Protein AF-A0A257NVM0-F1 (afdb_monomer_lite)

Structure (mmCIF, N/CA/C/O backbone):
data_AF-A0A257NVM0-F1
#
_entry.id   AF-A0A257NVM0-F1
#
loop_
_atom_site.group_PDB
_atom_site.id
_atom_site.type_symbol
_atom_site.label_atom_id
_atom_site.label_alt_id
_atom_site.label_comp_id
_atom_site.label_asym_id
_atom_site.label_entity_id
_atom_site.label_seq_id
_atom_site.pdbx_PDB_ins_code
_atom_site.Cartn_x
_atom_site.Cartn_y
_atom_site.Cartn_z
_atom_site.occupancy
_atom_site.B_iso_or_equiv
_atom_site.auth_seq_id
_atom_site.auth_comp_id
_atom_site.auth_asym_id
_atom_site.auth_atom_id
_atom_site.pdbx_PDB_model_num
ATOM 1 N N . MET A 1 1 ? -1.209 -16.791 2.766 1.00 47.62 1 MET A N 1
ATOM 2 C CA . MET A 1 1 ? -0.422 -15.546 2.644 1.00 47.62 1 MET A CA 1
ATOM 3 C C . MET A 1 1 ? -1.340 -14.487 2.059 1.00 47.62 1 MET A C 1
ATOM 5 O O . MET A 1 1 ? -1.734 -14.634 0.911 1.00 47.62 1 MET A O 1
ATOM 9 N N . VAL A 1 2 ? -1.753 -13.491 2.844 1.00 53.03 2 VAL A N 1
ATOM 10 C CA . VAL A 1 2 ? -2.595 -12.386 2.346 1.00 53.03 2 VAL A CA 1
ATOM 11 C C . VAL A 1 2 ? -1.745 -11.515 1.417 1.00 53.03 2 VAL A C 1
ATOM 13 O O . VAL A 1 2 ? -0.596 -11.226 1.742 1.00 53.03 2 VAL A O 1
ATOM 16 N N . GLY A 1 3 ? -2.271 -11.170 0.242 1.00 52.62 3 GLY A N 1
ATOM 17 C CA . GLY A 1 3 ? -1.552 -10.426 -0.800 1.00 52.62 3 GLY A CA 1
ATOM 18 C C . GLY A 1 3 ? -0.904 -11.299 -1.879 1.00 52.62 3 GLY A C 1
A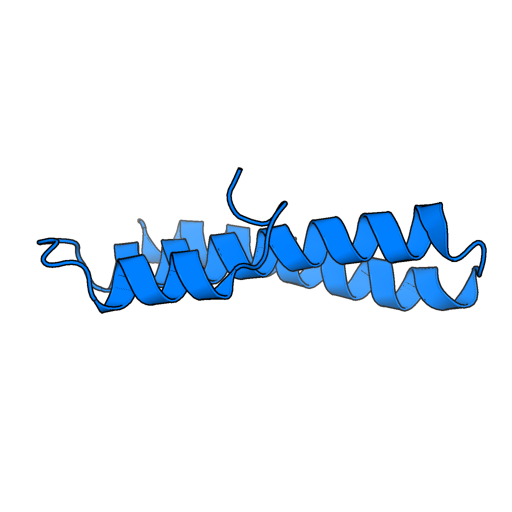TOM 19 O O . GLY A 1 3 ? -0.724 -10.822 -2.989 1.00 52.62 3 GLY A O 1
ATOM 20 N N . PHE A 1 4 ? -0.619 -12.579 -1.604 1.00 56.03 4 PHE A N 1
ATOM 21 C CA . PHE A 1 4 ? -0.160 -13.545 -2.623 1.00 56.03 4 PHE A CA 1
ATOM 22 C C . PHE A 1 4 ? -1.324 -14.124 -3.453 1.00 56.03 4 PHE A C 1
ATOM 24 O O . PHE A 1 4 ? -1.124 -14.684 -4.526 1.00 56.03 4 PHE A O 1
ATOM 31 N N . THR A 1 5 ? -2.539 -13.993 -2.922 1.00 63.19 5 THR A N 1
ATOM 32 C CA . THR A 1 5 ? -3.828 -14.306 -3.545 1.00 63.19 5 THR A CA 1
ATOM 33 C C . THR A 1 5 ? -4.660 -13.025 -3.595 1.00 63.19 5 THR A C 1
ATOM 35 O O . THR A 1 5 ? -4.284 -12.036 -2.961 1.00 63.19 5 THR A O 1
ATOM 38 N N . ASP A 1 6 ? -5.792 -13.049 -4.300 1.00 76.75 6 ASP A N 1
ATOM 39 C CA . ASP A 1 6 ? -6.695 -11.898 -4.388 1.00 76.75 6 ASP A CA 1
ATOM 40 C C . ASP A 1 6 ? -7.007 -11.320 -2.996 1.00 76.75 6 ASP A C 1
ATOM 42 O O . ASP A 1 6 ? -7.239 -12.077 -2.045 1.00 76.75 6 ASP A O 1
ATOM 46 N N . ILE A 1 7 ? -6.926 -9.994 -2.852 1.00 89.62 7 ILE A N 1
ATOM 47 C CA . ILE A 1 7 ? -7.057 -9.334 -1.540 1.00 89.62 7 ILE A CA 1
ATOM 48 C C . ILE A 1 7 ? -8.517 -9.175 -1.117 1.00 89.62 7 ILE A C 1
ATOM 50 O O . ILE A 1 7 ? -8.794 -9.037 0.075 1.00 89.62 7 ILE A O 1
ATOM 54 N N . ASP A 1 8 ? -9.442 -9.234 -2.072 1.00 89.19 8 ASP A N 1
ATOM 55 C CA . ASP A 1 8 ? -10.857 -8.945 -1.855 1.00 89.19 8 ASP A CA 1
ATOM 56 C C . ASP A 1 8 ? -11.497 -9.886 -0.822 1.00 89.19 8 ASP A C 1
ATOM 58 O O . ASP A 1 8 ? -12.109 -9.380 0.120 1.00 89.19 8 ASP A O 1
ATOM 62 N N . PRO A 1 9 ? -11.300 -11.223 -0.868 1.00 89.81 9 PRO A N 1
ATOM 63 C CA . PRO A 1 9 ? -11.839 -12.111 0.161 1.00 89.81 9 PRO A CA 1
ATOM 64 C C . PRO A 1 9 ? -11.306 -11.803 1.566 1.00 89.81 9 PRO A C 1
ATOM 66 O O . PRO A 1 9 ? -12.030 -11.970 2.544 1.00 89.81 9 PRO A O 1
ATOM 69 N N . PHE A 1 10 ? -10.060 -11.327 1.687 1.00 89.12 10 PHE A N 1
ATOM 70 C CA . PHE A 1 10 ? -9.498 -10.930 2.978 1.00 89.12 10 PHE A CA 1
ATOM 71 C C . PHE A 1 10 ? -10.167 -9.660 3.506 1.00 89.12 10 PHE A C 1
ATOM 73 O O . PHE A 1 10 ? -10.653 -9.658 4.636 1.00 89.12 10 PHE A O 1
ATOM 80 N N . VAL A 1 11 ? -10.243 -8.605 2.690 1.00 90.81 11 VAL A N 1
ATOM 81 C CA . VAL A 1 11 ? -10.888 -7.344 3.089 1.00 90.81 11 VAL A CA 1
ATOM 82 C C . VAL A 1 11 ? -12.356 -7.582 3.443 1.00 90.81 11 VAL A C 1
ATOM 84 O O . VAL A 1 11 ? -12.805 -7.141 4.497 1.00 90.81 11 VAL A O 1
ATOM 87 N N . LEU A 1 12 ? -13.082 -8.355 2.632 1.00 91.25 12 LEU A N 1
ATOM 88 C CA . LEU A 1 12 ? -14.469 -8.722 2.923 1.00 91.25 12 LEU A CA 1
ATOM 89 C C . LEU A 1 12 ? -14.597 -9.509 4.232 1.00 91.25 12 LEU A C 1
ATOM 91 O O . LEU A 1 12 ? -15.496 -9.221 5.012 1.00 91.25 12 LEU A O 1
ATOM 95 N N . SER A 1 13 ? -13.679 -10.438 4.527 1.00 90.06 13 SER A N 1
ATOM 96 C CA . SER A 1 13 ? -13.702 -11.185 5.795 1.00 90.06 13 SER A CA 1
ATOM 97 C C . SER A 1 13 ? -13.478 -10.305 7.030 1.00 90.06 13 SER A C 1
ATOM 99 O O . SER A 1 13 ? -13.995 -10.611 8.103 1.00 90.06 13 SER A O 1
ATOM 101 N N . LEU A 1 14 ? -12.727 -9.208 6.887 1.00 90.06 14 LEU A N 1
ATOM 102 C CA . LEU A 1 14 ? -12.530 -8.234 7.958 1.00 90.06 14 LEU A CA 1
ATOM 103 C C . LEU A 1 14 ? -13.769 -7.357 8.169 1.00 90.06 14 LEU A C 1
ATOM 105 O O . LEU A 1 14 ? -14.082 -7.027 9.309 1.00 90.06 14 LEU A O 1
ATOM 109 N N . LEU A 1 15 ? -14.462 -6.995 7.085 1.00 89.19 15 LEU A N 1
ATOM 110 C CA . LEU A 1 15 ? -15.671 -6.165 7.122 1.00 89.19 15 LEU A CA 1
ATOM 111 C C . LEU A 1 15 ? -16.918 -6.942 7.576 1.00 89.19 15 LEU A C 1
ATOM 113 O O . LEU A 1 15 ? -17.766 -6.381 8.262 1.00 89.19 15 LEU A O 1
ATOM 117 N N . ASP A 1 16 ? -17.033 -8.217 7.199 1.00 89.06 16 ASP A N 1
ATOM 118 C CA . ASP A 1 16 ? -18.139 -9.107 7.595 1.00 89.06 16 ASP A CA 1
ATOM 119 C C . ASP A 1 16 ? -17.903 -9.769 8.968 1.00 89.06 16 ASP A C 1
ATOM 121 O O . ASP A 1 16 ? -18.814 -10.278 9.626 1.00 89.06 16 ASP A O 1
ATOM 125 N N . GLY A 1 17 ? -16.653 -9.768 9.431 1.00 81.25 17 GLY A N 1
ATOM 126 C CA . GLY A 1 17 ? -16.265 -10.393 10.683 1.00 81.25 17 GLY A CA 1
ATOM 127 C C . GLY A 1 17 ? -16.866 -9.702 11.908 1.00 81.25 17 GLY A C 1
ATOM 128 O O . GLY A 1 17 ? -16.714 -8.502 12.109 1.00 81.25 17 GLY A O 1
ATOM 129 N N . LYS A 1 18 ? -17.473 -10.480 12.813 1.00 75.62 18 LYS A N 1
ATOM 130 C CA . LYS A 1 18 ? -17.994 -10.000 14.113 1.00 75.62 18 LYS A CA 1
ATOM 131 C C . LYS A 1 18 ? -16.892 -9.775 15.157 1.00 75.62 18 LYS A C 1
ATOM 133 O O . LYS A 1 18 ? -17.029 -10.162 16.320 1.00 75.62 18 LYS A O 1
ATOM 138 N N . PHE A 1 19 ? -15.761 -9.228 14.737 1.00 75.81 19 PHE A N 1
ATOM 139 C CA . PHE A 1 19 ? -14.620 -8.996 15.609 1.00 75.81 19 PHE A CA 1
ATOM 140 C C . PHE A 1 19 ? -14.827 -7.701 16.408 1.00 75.81 19 PHE A C 1
ATOM 142 O O . PHE A 1 19 ? -15.193 -6.674 15.849 1.00 75.81 19 PHE A O 1
ATOM 149 N N . HIS A 1 20 ? -14.541 -7.724 17.712 1.00 74.94 20 HIS A N 1
ATOM 150 C CA . HIS A 1 20 ? -14.395 -6.502 18.512 1.00 74.94 20 HIS A CA 1
ATOM 151 C C . HIS A 1 20 ? -12.963 -5.971 18.350 1.00 74.94 20 HIS A C 1
ATOM 153 O O . HIS A 1 20 ? -12.140 -6.092 19.256 1.00 74.94 20 HIS A O 1
ATOM 159 N N . VAL A 1 21 ? -12.634 -5.459 17.166 1.00 83.94 21 VAL A N 1
ATOM 160 C CA . VAL A 1 21 ? -11.370 -4.752 16.896 1.00 83.94 21 VAL A CA 1
ATOM 161 C C . VAL A 1 21 ? -11.639 -3.264 16.755 1.00 83.94 21 VAL A C 1
ATOM 163 O O . VAL A 1 21 ? -12.719 -2.858 16.337 1.00 83.94 21 VAL A O 1
ATOM 166 N N . SER A 1 22 ? -10.655 -2.446 17.126 1.00 90.31 22 SER A N 1
ATOM 167 C CA . SER A 1 22 ? -10.745 -1.006 16.910 1.00 90.31 22 SER A CA 1
ATOM 168 C C . SER A 1 22 ? -10.759 -0.686 15.415 1.00 90.31 22 SER A C 1
ATOM 170 O O . SER A 1 22 ? -10.142 -1.385 14.607 1.00 90.31 22 SER A O 1
ATOM 172 N N . GLU A 1 23 ? -11.419 0.412 15.052 1.00 89.94 23 GLU A N 1
ATOM 173 C CA . GLU A 1 23 ? -11.447 0.904 13.670 1.00 89.94 23 GLU A CA 1
ATOM 174 C C . GLU A 1 23 ? -10.029 1.135 13.123 1.00 89.94 23 GLU A C 1
ATOM 176 O O . GLU A 1 23 ? -9.738 0.741 11.998 1.00 89.94 23 GLU A O 1
ATOM 181 N N . GLY A 1 24 ? -9.106 1.651 13.945 1.00 92.44 24 GLY A N 1
ATOM 182 C CA . GLY A 1 24 ? -7.704 1.832 13.552 1.00 92.44 24 GLY A CA 1
ATOM 183 C C . GLY A 1 24 ? -6.971 0.519 13.250 1.00 92.44 24 GLY A C 1
ATOM 184 O O . GLY A 1 24 ? -6.158 0.462 12.328 1.00 92.44 24 GLY A O 1
ATOM 185 N N . ALA A 1 25 ? -7.284 -0.568 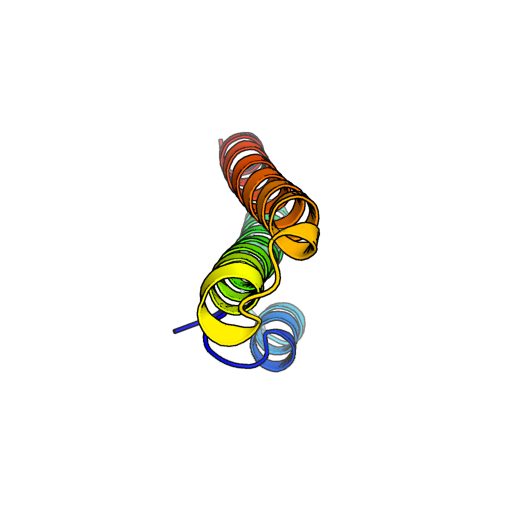13.968 1.00 91.88 25 ALA A N 1
ATOM 186 C CA . ALA A 1 25 ? -6.719 -1.886 13.674 1.00 91.88 25 ALA A CA 1
ATOM 187 C C . ALA A 1 25 ? -7.268 -2.467 12.363 1.00 91.88 25 ALA A C 1
ATOM 189 O O . ALA A 1 25 ? -6.515 -3.068 11.591 1.00 91.88 25 ALA A O 1
ATOM 190 N N . LEU A 1 26 ? -8.558 -2.251 12.094 1.00 93.12 26 LEU A N 1
ATOM 191 C CA . LEU A 1 26 ? -9.198 -2.638 10.839 1.00 93.12 26 LEU A CA 1
ATOM 192 C C . LEU A 1 26 ? -8.602 -1.870 9.649 1.00 93.12 26 LEU A C 1
ATOM 194 O O . LEU A 1 26 ? -8.194 -2.481 8.659 1.00 93.12 26 LEU A O 1
ATOM 198 N N . GLU A 1 27 ? -8.489 -0.547 9.767 1.00 94.00 27 GLU A N 1
ATOM 199 C CA . GLU A 1 27 ? -7.896 0.319 8.747 1.00 94.00 27 GLU A CA 1
ATOM 200 C C . GLU A 1 27 ? -6.448 -0.088 8.443 1.00 94.00 27 GLU A C 1
ATOM 202 O O . GLU A 1 27 ? -6.086 -0.301 7.280 1.00 94.00 27 GLU A O 1
ATOM 207 N N . ALA A 1 28 ? -5.632 -0.278 9.486 1.00 94.75 28 ALA A N 1
ATOM 208 C CA . ALA A 1 28 ? -4.244 -0.694 9.337 1.00 94.75 28 ALA A CA 1
ATOM 209 C C . ALA A 1 28 ? -4.124 -2.046 8.618 1.00 94.75 28 ALA A C 1
ATOM 211 O O . ALA A 1 28 ? -3.264 -2.201 7.749 1.00 94.75 28 ALA A O 1
ATOM 212 N N . ALA A 1 29 ? -4.996 -3.012 8.926 1.00 92.81 29 ALA A N 1
ATOM 213 C CA . ALA A 1 29 ? -4.997 -4.318 8.271 1.00 92.81 29 ALA A CA 1
ATOM 214 C C . ALA A 1 29 ? -5.332 -4.222 6.771 1.00 92.81 29 ALA A C 1
ATOM 216 O O . ALA A 1 29 ? -4.642 -4.833 5.948 1.00 92.81 29 ALA A O 1
ATOM 217 N N . ILE A 1 30 ? -6.342 -3.427 6.402 1.00 93.25 30 ILE A N 1
ATOM 218 C CA . ILE A 1 30 ? -6.753 -3.225 5.001 1.00 93.25 30 ILE A CA 1
ATOM 219 C C . ILE A 1 30 ? -5.648 -2.513 4.207 1.00 93.25 30 ILE A C 1
ATOM 221 O O . ILE A 1 30 ? -5.288 -2.948 3.104 1.00 93.25 30 ILE A O 1
ATOM 225 N N . ILE A 1 31 ? -5.072 -1.448 4.771 1.00 94.88 31 ILE A N 1
ATOM 226 C CA . ILE A 1 31 ? -3.992 -0.681 4.136 1.00 94.88 31 ILE A CA 1
ATOM 227 C C . ILE A 1 31 ? -2.735 -1.544 3.974 1.00 94.88 31 ILE A C 1
ATOM 229 O O . ILE A 1 31 ? -2.130 -1.547 2.900 1.00 94.88 31 ILE A O 1
ATOM 233 N N . MET A 1 32 ? -2.373 -2.336 4.985 1.00 94.00 32 MET A N 1
ATOM 234 C CA . MET A 1 32 ? -1.226 -3.248 4.917 1.00 94.00 32 MET A CA 1
ATOM 235 C C . MET A 1 32 ? -1.411 -4.355 3.877 1.00 94.00 32 MET A C 1
ATOM 237 O O . MET A 1 32 ? -0.477 -4.650 3.123 1.00 94.00 32 MET A O 1
ATOM 241 N N . ALA A 1 33 ? -2.602 -4.954 3.794 1.00 93.25 33 ALA A N 1
ATOM 242 C CA . ALA A 1 33 ? -2.905 -5.958 2.776 1.00 93.25 33 ALA A CA 1
ATOM 243 C C . ALA A 1 33 ? -2.829 -5.370 1.357 1.00 93.25 33 ALA A C 1
ATOM 245 O O . ALA A 1 33 ? -2.193 -5.954 0.474 1.00 93.25 33 ALA A O 1
ATOM 246 N N . SER A 1 34 ? -3.398 -4.179 1.156 1.00 93.56 34 SER A N 1
ATOM 247 C CA . SER A 1 34 ? -3.365 -3.469 -0.129 1.00 93.56 34 SER A CA 1
ATOM 248 C C . SER A 1 34 ? -1.940 -3.085 -0.540 1.00 93.56 34 SER A C 1
ATOM 250 O O . SER A 1 34 ? -1.528 -3.332 -1.676 1.00 93.56 34 SER A O 1
ATOM 252 N N . GLY A 1 35 ? -1.150 -2.542 0.392 1.00 94.81 35 GLY A N 1
ATOM 253 C CA . GLY A 1 35 ? 0.251 -2.202 0.153 1.00 94.81 35 GLY A CA 1
ATOM 254 C C . GLY A 1 35 ? 1.093 -3.430 -0.199 1.00 94.81 35 GLY A C 1
ATOM 255 O O . GLY A 1 35 ? 1.879 -3.393 -1.145 1.00 94.81 35 GLY A O 1
ATOM 256 N N . SER A 1 36 ? 0.903 -4.546 0.510 1.00 93.00 36 SER A N 1
ATOM 257 C CA . SER A 1 36 ? 1.634 -5.796 0.245 1.00 93.00 36 SER A CA 1
ATOM 258 C C . SER A 1 36 ? 1.328 -6.356 -1.152 1.00 93.00 36 SER A C 1
ATOM 260 O O . SER A 1 36 ? 2.228 -6.836 -1.843 1.00 93.00 36 SER A O 1
ATOM 262 N N . ASN A 1 37 ? 0.081 -6.222 -1.619 1.00 93.38 37 ASN A N 1
ATOM 263 C CA . ASN A 1 37 ? -0.305 -6.564 -2.992 1.00 93.38 37 ASN A CA 1
ATOM 264 C C . ASN A 1 37 ? 0.380 -5.656 -4.035 1.00 93.38 37 ASN A C 1
ATOM 266 O O . ASN A 1 37 ? 0.815 -6.118 -5.091 1.00 93.38 37 ASN A O 1
ATOM 270 N N . ASN A 1 38 ? 0.536 -4.359 -3.746 1.00 94.75 38 ASN A N 1
ATOM 271 C CA . ASN A 1 38 ? 1.297 -3.458 -4.617 1.00 94.75 38 ASN A CA 1
ATOM 272 C C . ASN A 1 38 ? 2.769 -3.868 -4.717 1.00 94.75 38 ASN A C 1
ATOM 274 O O . ASN A 1 38 ? 3.307 -3.896 -5.825 1.00 94.75 38 ASN A O 1
ATOM 278 N N . LEU A 1 39 ? 3.398 -4.264 -3.609 1.00 95.06 39 LEU A N 1
ATOM 279 C CA . LEU A 1 39 ? 4.777 -4.755 -3.627 1.00 95.06 39 LEU A CA 1
ATOM 280 C C . LEU A 1 39 ? 4.936 -6.003 -4.513 1.00 95.06 39 LEU A C 1
ATOM 282 O O . LEU A 1 39 ? 5.885 -6.091 -5.293 1.00 95.06 39 LEU A O 1
ATOM 286 N N . LEU A 1 40 ? 3.988 -6.940 -4.458 1.00 92.94 40 LEU A N 1
ATOM 287 C CA . LEU A 1 40 ? 4.001 -8.119 -5.331 1.00 92.94 40 LEU A CA 1
ATOM 288 C C . LEU A 1 40 ? 3.805 -7.747 -6.804 1.00 92.94 40 LEU A C 1
ATOM 290 O O . LEU A 1 40 ? 4.564 -8.213 -7.656 1.00 92.94 40 LEU A O 1
ATOM 294 N N . LYS A 1 41 ? 2.875 -6.831 -7.110 1.00 92.62 41 LYS A N 1
ATOM 295 C CA . LYS A 1 41 ? 2.718 -6.271 -8.464 1.00 92.62 41 LYS A CA 1
ATOM 296 C C . LYS A 1 41 ? 3.998 -5.597 -8.964 1.00 92.62 41 LYS A C 1
ATOM 298 O O . LYS A 1 41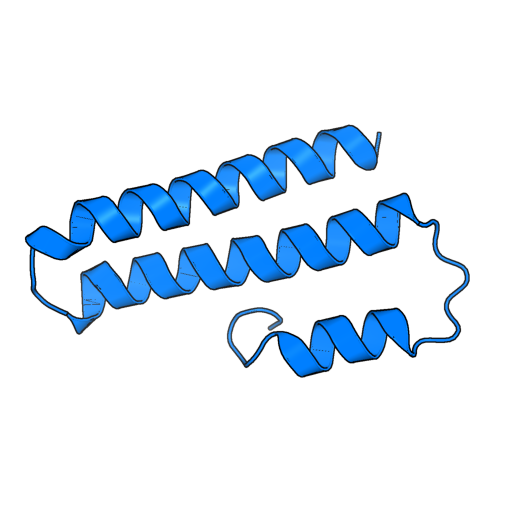 ? 4.318 -5.743 -10.140 1.00 92.62 41 LYS A O 1
ATOM 303 N N . ALA A 1 42 ? 4.757 -4.922 -8.100 1.00 94.94 42 ALA A N 1
ATOM 304 C CA . ALA A 1 42 ? 6.062 -4.364 -8.460 1.00 94.94 42 ALA A CA 1
ATOM 305 C C . ALA A 1 42 ? 7.057 -5.471 -8.844 1.00 94.94 42 ALA A C 1
ATOM 307 O O . ALA A 1 42 ? 7.716 -5.380 -9.882 1.00 94.94 42 ALA A O 1
ATOM 308 N N . GLY A 1 43 ? 7.114 -6.546 -8.051 1.00 93.56 43 GLY A N 1
ATOM 309 C CA . GLY A 1 43 ? 7.936 -7.722 -8.341 1.00 93.56 43 GLY A CA 1
ATOM 310 C C . GLY A 1 43 ? 7.587 -8.368 -9.682 1.00 93.56 43 GLY A C 1
ATOM 311 O O . GLY A 1 43 ? 8.478 -8.641 -10.485 1.00 93.56 43 GLY A O 1
ATOM 312 N N . TYR A 1 44 ? 6.297 -8.543 -9.976 1.00 91.56 44 TYR A N 1
ATOM 313 C CA . TYR A 1 44 ? 5.842 -9.072 -11.264 1.00 91.56 44 TYR A CA 1
ATOM 314 C C . TYR A 1 44 ? 6.124 -8.113 -12.426 1.00 91.56 44 TYR A C 1
ATOM 316 O O . TYR A 1 44 ? 6.589 -8.551 -13.481 1.00 91.56 44 TYR A O 1
ATOM 324 N N . ALA A 1 45 ? 5.914 -6.809 -12.232 1.00 93.88 45 ALA A N 1
ATOM 325 C CA . ALA A 1 45 ? 6.203 -5.792 -13.238 1.00 93.88 45 ALA A CA 1
ATOM 326 C C . ALA A 1 45 ? 7.684 -5.784 -13.635 1.00 93.88 45 ALA A C 1
ATOM 328 O O . ALA A 1 45 ? 7.985 -5.602 -14.808 1.00 93.88 45 ALA A O 1
ATOM 329 N N . VAL A 1 46 ? 8.607 -6.031 -12.704 1.00 95.25 46 VAL A N 1
ATOM 330 C CA . VAL A 1 46 ? 10.045 -6.123 -13.009 1.00 95.25 46 VAL A CA 1
ATOM 331 C C . VAL A 1 46 ? 10.420 -7.508 -13.547 1.00 95.25 46 VAL A C 1
ATOM 333 O O . VAL A 1 46 ? 11.066 -7.610 -14.587 1.00 95.25 46 VAL A O 1
ATOM 336 N N . GLY A 1 47 ? 10.014 -8.579 -12.862 1.00 93.81 47 GLY A N 1
ATOM 337 C CA . GLY A 1 47 ? 10.491 -9.938 -13.133 1.00 93.81 47 GLY A CA 1
ATOM 338 C C . GLY A 1 47 ? 9.866 -10.614 -14.356 1.00 93.81 47 GLY A C 1
ATOM 339 O O . GLY A 1 47 ? 10.555 -11.346 -15.068 1.00 93.81 47 GLY A O 1
ATOM 340 N N . LEU A 1 48 ? 8.577 -10.377 -14.622 1.00 94.00 48 LEU A N 1
ATOM 341 C CA . LEU A 1 48 ? 7.844 -11.060 -15.698 1.00 94.00 48 LEU A CA 1
ATOM 342 C C . LEU A 1 48 ? 7.769 -10.233 -16.983 1.00 94.00 48 LEU A C 1
ATOM 344 O O . LEU A 1 48 ? 7.784 -10.807 -18.069 1.00 94.00 48 LEU A O 1
ATOM 348 N N . SER A 1 49 ? 7.704 -8.902 -16.887 1.00 92.00 49 SER A N 1
ATOM 349 C CA . SER A 1 49 ? 7.467 -8.062 -18.069 1.00 92.00 49 SER A CA 1
ATOM 350 C C . SER A 1 49 ? 8.667 -7.951 -19.010 1.00 92.00 49 SER A C 1
ATOM 352 O O . SER A 1 49 ? 8.484 -7.710 -20.203 1.00 92.00 49 SER A O 1
ATOM 354 N N . ARG A 1 50 ? 9.891 -8.071 -18.469 1.00 88.75 50 ARG A N 1
ATOM 355 C CA . ARG A 1 50 ? 11.160 -7.814 -19.176 1.00 88.75 50 ARG A CA 1
ATOM 356 C C . ARG A 1 50 ? 11.200 -6.453 -19.894 1.00 88.75 50 ARG A C 1
ATOM 358 O O . ARG A 1 50 ? 11.984 -6.274 -20.823 1.00 88.75 50 ARG A O 1
ATOM 365 N N . ASN A 1 51 ? 10.367 -5.497 -19.472 1.00 93.31 51 ASN A N 1
ATOM 366 C CA . ASN A 1 51 ? 10.264 -4.172 -20.067 1.00 93.31 51 ASN A CA 1
ATOM 367 C C . ASN A 1 51 ? 10.766 -3.107 -19.073 1.00 93.31 51 ASN A C 1
ATOM 369 O O . ASN A 1 51 ? 10.097 -2.853 -18.068 1.00 93.31 51 ASN A O 1
ATOM 373 N N . PRO A 1 52 ? 11.900 -2.436 -19.356 1.00 90.12 52 PRO A N 1
ATOM 374 C CA . PRO A 1 52 ? 12.486 -1.455 -18.443 1.00 90.12 52 PRO A CA 1
ATOM 375 C C . PRO A 1 52 ? 11.607 -0.216 -18.227 1.00 90.12 52 PRO A C 1
ATOM 377 O O . PRO A 1 52 ? 11.742 0.456 -17.207 1.00 90.12 52 PRO A O 1
ATOM 380 N N . VAL A 1 53 ? 10.662 0.073 -19.130 1.00 94.38 53 VAL A N 1
ATOM 381 C CA . VAL A 1 53 ? 9.694 1.173 -18.957 1.00 94.38 53 VAL A CA 1
ATOM 382 C C . VAL A 1 53 ? 8.836 0.966 -17.702 1.00 94.38 53 VAL A C 1
ATOM 384 O O . VAL A 1 53 ? 8.444 1.932 -17.050 1.00 94.38 53 VAL A O 1
ATOM 387 N N . LEU A 1 54 ? 8.594 -0.288 -17.307 1.00 94.94 54 LEU A N 1
ATOM 388 C CA . LEU A 1 54 ? 7.761 -0.618 -16.149 1.00 94.94 54 LEU A CA 1
ATOM 389 C C . LEU A 1 54 ? 8.484 -0.462 -14.805 1.00 94.94 54 LEU A C 1
ATOM 391 O O . LEU A 1 54 ? 7.848 -0.579 -13.758 1.00 94.94 54 LEU A O 1
ATOM 395 N N . TYR A 1 55 ? 9.781 -0.140 -14.798 1.00 94.75 55 TYR A N 1
ATOM 396 C CA . TYR A 1 55 ? 10.527 0.081 -13.556 1.00 94.75 55 TYR A CA 1
ATOM 397 C C . TYR A 1 55 ? 10.023 1.301 -12.790 1.00 94.75 55 TYR A C 1
ATOM 399 O O . TYR A 1 55 ? 9.980 1.274 -11.562 1.00 94.75 55 TYR A O 1
ATOM 407 N N . LEU A 1 56 ? 9.565 2.340 -13.495 1.00 96.00 56 LEU A N 1
ATOM 408 C CA . LEU A 1 56 ? 8.950 3.497 -12.848 1.00 96.00 56 LEU A CA 1
ATOM 409 C C . LEU A 1 56 ? 7.637 3.109 -12.150 1.00 96.00 56 LEU A C 1
ATOM 411 O O . LEU A 1 56 ? 7.408 3.490 -11.004 1.00 96.00 56 LEU A O 1
ATOM 415 N N . SER A 1 57 ? 6.807 2.294 -12.807 1.00 95.75 57 SER A N 1
ATOM 416 C CA . SER A 1 57 ? 5.569 1.766 -12.221 1.00 95.75 57 SER A CA 1
ATOM 417 C C . SER A 1 57 ? 5.853 0.880 -11.007 1.00 95.75 57 SER A C 1
ATOM 419 O O . SER A 1 57 ? 5.188 1.016 -9.982 1.00 95.75 57 SER A O 1
ATOM 421 N N . ALA A 1 58 ? 6.868 0.016 -11.085 1.00 96.75 58 ALA A N 1
ATOM 422 C CA . ALA A 1 58 ? 7.305 -0.803 -9.958 1.00 96.75 58 ALA A CA 1
ATOM 423 C C . ALA A 1 58 ? 7.810 0.054 -8.786 1.00 96.75 58 ALA A C 1
ATOM 425 O O . ALA A 1 58 ? 7.471 -0.223 -7.636 1.00 96.75 58 ALA A O 1
ATOM 426 N N . GLY A 1 59 ? 8.550 1.130 -9.072 1.00 97.69 59 GLY A N 1
ATOM 427 C CA . GLY A 1 59 ? 8.981 2.106 -8.071 1.00 97.69 59 GLY A CA 1
ATOM 428 C C . GLY A 1 59 ? 7.803 2.780 -7.368 1.00 97.69 59 GLY A C 1
ATOM 429 O O . GLY A 1 59 ? 7.797 2.876 -6.143 1.00 97.69 59 GLY A O 1
ATOM 430 N N . TRP A 1 60 ? 6.767 3.173 -8.116 1.00 97.81 60 TRP A N 1
ATOM 431 C CA . TRP A 1 60 ? 5.559 3.763 -7.532 1.00 97.81 60 TRP A CA 1
ATOM 432 C C . TRP A 1 60 ? 4.802 2.773 -6.643 1.00 97.81 60 TRP A C 1
ATOM 434 O O . TRP A 1 60 ? 4.412 3.099 -5.524 1.00 97.81 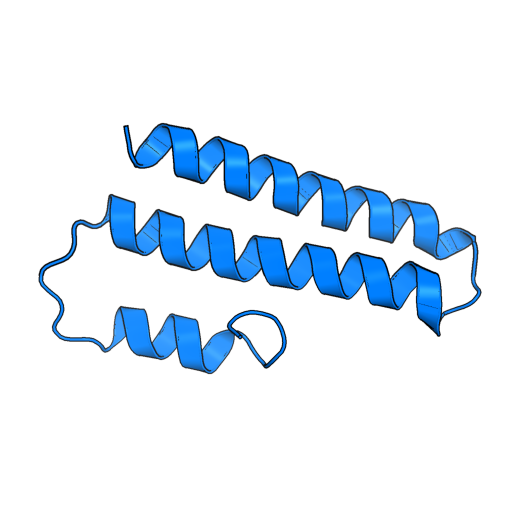60 TRP A O 1
ATOM 444 N N . LEU A 1 61 ? 4.654 1.531 -7.102 1.00 96.94 61 LEU A N 1
ATOM 445 C CA . LEU A 1 61 ? 4.024 0.468 -6.325 1.00 96.94 61 LEU A CA 1
ATOM 446 C C . LEU A 1 61 ? 4.791 0.182 -5.022 1.00 96.94 61 LEU A C 1
ATOM 448 O O . LEU A 1 61 ? 4.176 0.110 -3.957 1.00 96.94 61 LEU A O 1
ATOM 452 N N . ALA A 1 62 ? 6.123 0.105 -5.079 1.00 97.56 62 ALA A N 1
ATOM 453 C CA . ALA A 1 62 ? 6.963 -0.060 -3.894 1.00 97.56 62 ALA A CA 1
ATOM 454 C C . ALA A 1 62 ? 6.864 1.144 -2.940 1.00 97.56 62 ALA A C 1
ATOM 456 O O . ALA A 1 62 ? 6.758 0.959 -1.728 1.00 97.56 62 ALA A O 1
ATOM 457 N N . LEU A 1 63 ? 6.821 2.372 -3.468 1.00 98.19 63 LEU A N 1
ATOM 458 C CA . LEU A 1 63 ? 6.612 3.573 -2.660 1.00 98.19 63 LEU A CA 1
ATOM 459 C C . LEU A 1 63 ? 5.265 3.529 -1.930 1.00 98.19 63 LEU A C 1
ATOM 461 O O . LEU A 1 63 ? 5.219 3.787 -0.730 1.00 98.19 63 LEU A O 1
ATOM 465 N N . THR A 1 64 ? 4.178 3.157 -2.615 1.00 97.50 64 THR A N 1
ATOM 466 C CA . THR A 1 64 ? 2.863 3.047 -1.961 1.00 97.50 64 THR A CA 1
ATOM 467 C C . THR A 1 64 ? 2.854 2.006 -0.844 1.00 97.50 64 THR A C 1
ATOM 469 O O . THR A 1 64 ? 2.242 2.257 0.186 1.00 97.50 64 THR A O 1
ATOM 472 N N . PHE A 1 65 ? 3.592 0.897 -0.980 1.00 96.50 65 PHE A N 1
ATOM 473 C CA . PHE A 1 65 ? 3.773 -0.062 0.113 1.00 96.50 65 PHE A CA 1
ATOM 474 C C . PHE A 1 65 ? 4.480 0.564 1.324 1.00 96.50 65 PHE A C 1
ATOM 476 O O . PHE A 1 65 ? 4.012 0.412 2.451 1.00 96.50 65 PHE A O 1
ATOM 483 N N . LEU A 1 66 ? 5.572 1.304 1.109 1.00 97.94 66 LEU A N 1
ATOM 484 C CA . LEU A 1 66 ? 6.286 1.979 2.199 1.00 97.94 66 LEU A CA 1
ATOM 485 C C . LEU A 1 66 ? 5.400 3.006 2.914 1.00 97.94 66 LEU A C 1
ATOM 487 O O . LEU A 1 66 ? 5.417 3.081 4.142 1.00 97.94 66 LEU A O 1
ATOM 491 N N . LEU A 1 67 ? 4.592 3.755 2.159 1.00 98.12 67 LEU A N 1
ATOM 492 C CA . LEU A 1 67 ? 3.614 4.688 2.722 1.00 98.12 67 LEU A CA 1
ATOM 493 C C . LEU A 1 67 ? 2.534 3.958 3.531 1.00 98.12 67 LEU A C 1
ATOM 495 O O . LEU A 1 67 ? 2.199 4.412 4.623 1.00 98.12 67 LEU A O 1
ATOM 499 N N . SER A 1 68 ? 2.039 2.810 3.056 1.00 96.38 68 SER A N 1
ATOM 500 C CA . SER A 1 68 ? 1.102 1.964 3.809 1.00 96.38 68 SER A CA 1
ATOM 501 C C . SER A 1 68 ? 1.689 1.500 5.144 1.00 96.38 68 SER A C 1
ATOM 503 O O . SER A 1 68 ? 1.011 1.583 6.166 1.00 96.38 68 SER A O 1
ATOM 505 N N . VAL A 1 69 ? 2.954 1.063 5.158 1.00 95.94 69 VAL A N 1
ATOM 506 C CA . VAL A 1 69 ? 3.650 0.662 6.393 1.00 95.94 69 VAL A CA 1
ATOM 507 C C . VAL A 1 69 ? 3.809 1.852 7.339 1.00 95.94 69 VAL A C 1
ATOM 509 O O . VAL A 1 69 ? 3.501 1.733 8.524 1.00 95.94 69 VAL A O 1
ATOM 512 N N . ALA A 1 70 ? 4.255 3.004 6.834 1.00 97.19 70 ALA A N 1
ATOM 513 C CA . ALA A 1 70 ? 4.422 4.211 7.641 1.00 97.19 70 ALA A CA 1
ATOM 514 C C . ALA A 1 70 ? 3.095 4.674 8.265 1.00 97.19 70 ALA A C 1
ATOM 516 O O . ALA A 1 70 ? 3.058 5.012 9.448 1.00 97.19 70 ALA A O 1
ATOM 517 N N . TRP A 1 71 ? 2.006 4.635 7.494 1.00 96.12 71 TRP A N 1
ATOM 518 C CA . TRP A 1 71 ? 0.668 4.978 7.970 1.00 96.12 71 TRP A CA 1
ATOM 519 C C . TRP A 1 71 ? 0.156 4.003 9.033 1.00 96.12 71 TRP A C 1
ATOM 521 O O . TRP A 1 71 ? -0.276 4.432 10.100 1.00 96.12 71 TRP A O 1
ATOM 531 N N . ALA A 1 72 ? 0.277 2.693 8.794 1.00 94.75 72 ALA A N 1
ATOM 532 C CA . ALA A 1 72 ? -0.133 1.675 9.759 1.00 94.75 72 ALA A CA 1
ATOM 533 C C . ALA A 1 72 ? 0.600 1.833 11.105 1.00 94.75 72 ALA A C 1
ATOM 535 O O . ALA A 1 72 ? 0.002 1.678 12.165 1.00 94.75 72 ALA A O 1
ATOM 536 N N . GLN A 1 73 ? 1.885 2.199 11.077 1.00 93.25 73 GLN A N 1
ATOM 537 C CA . GLN A 1 73 ? 2.661 2.488 12.287 1.00 93.25 73 GLN A CA 1
ATO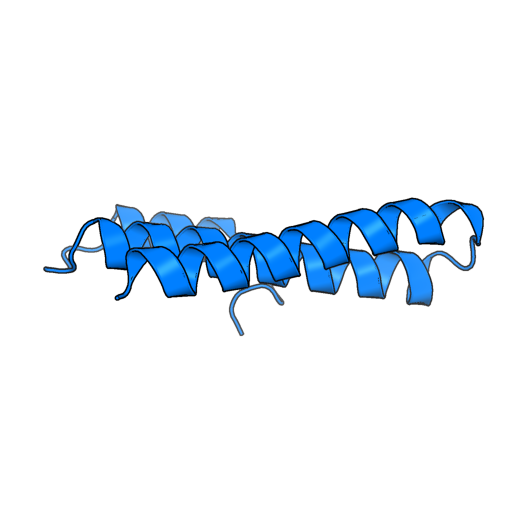M 538 C C . GLN A 1 73 ? 2.218 3.768 13.003 1.00 93.25 73 GLN A C 1
ATOM 540 O O . GLN A 1 73 ? 2.426 3.878 14.207 1.00 93.25 73 GLN A O 1
ATOM 545 N N . LEU A 1 74 ? 1.657 4.745 12.290 1.00 94.06 74 LEU A N 1
ATOM 546 C CA . LEU A 1 74 ? 1.140 5.975 12.887 1.00 94.06 74 LEU A CA 1
ATOM 547 C C . LEU A 1 74 ? -0.186 5.719 13.612 1.00 94.06 74 LEU A C 1
ATOM 549 O O . LEU A 1 74 ? -0.368 6.212 14.717 1.00 94.06 74 LEU A O 1
ATOM 553 N N . ILE A 1 75 ? -1.090 4.954 12.995 1.00 93.12 75 ILE A N 1
ATOM 554 C CA . ILE A 1 75 ? -2.462 4.768 13.490 1.00 93.12 75 ILE A CA 1
ATOM 555 C C . ILE A 1 75 ? -2.596 3.691 14.574 1.00 93.12 75 ILE A C 1
ATOM 557 O O . ILE A 1 75 ? -3.569 3.683 15.321 1.00 93.12 75 ILE A O 1
ATOM 561 N N . LEU A 1 76 ? -1.630 2.770 14.651 1.00 89.06 76 LEU A N 1
ATOM 562 C CA . LEU A 1 76 ? -1.574 1.722 15.677 1.00 89.06 76 LEU A CA 1
ATOM 563 C C . LEU A 1 76 ? -0.800 2.136 16.941 1.00 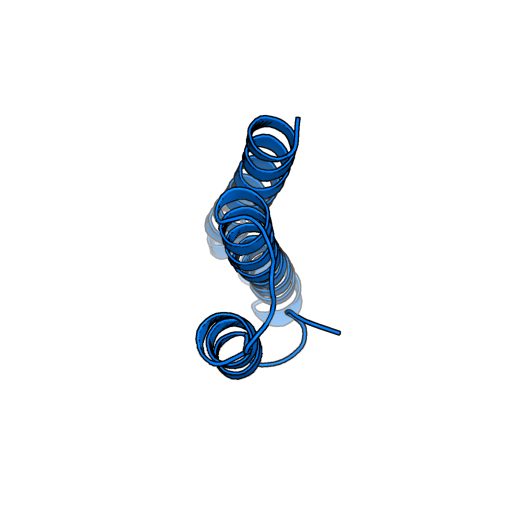89.06 76 LEU A C 1
ATOM 565 O O . LEU A 1 76 ? -0.688 1.326 17.863 1.00 89.06 76 LEU A O 1
ATOM 569 N N . ARG A 1 77 ? -0.224 3.342 16.966 1.00 81.62 77 ARG A N 1
ATOM 570 C CA . ARG A 1 77 ? 0.386 3.937 18.165 1.00 81.62 77 ARG A CA 1
ATOM 571 C C . ARG A 1 77 ? -0.679 4.537 19.067 1.00 81.62 77 ARG A C 1
ATOM 573 O O . ARG A 1 77 ? -0.497 4.409 20.296 1.00 81.62 77 ARG A O 1
#

Foldseek 3Di:
DQLVDDNVVVLVCLVVPPDPDDPLVNLLVSLLSQLSNLQVVLVCLVPVVVDPVCNVVSVVSNVSSVVSVVSNVVSVD

pLDDT: mean 89.7, std 10.65, range [47.62, 98.19]

Radius of gyration: 14.2 Å; chains: 1; bounding box: 31×22×39 Å

Secondary structure (DSSP, 8-state):
-BTTB-SHHHHHHHHH------HHHHHHHHHHHHHHHHHHHHHHHHHTT--GGGHHHHHHHHHHHHHHHHHHHHHT-

Sequence (77 aa):
MVGFTDIDPFVLSLLDGKFHVSEGALEAAIIMASGSNNLLKAGYAVGLSRNPVLYLSAGWLALTFLLSVAWAQLILR